Protein AF-A0A1S4CU37-F1 (afdb_monomer)

Nearest PDB structures (foldseek):
  7p7t-assembly1_0  TM=5.676E-01  e=5.399E+00  Enterococcus faecalis
  2rf4-assembly3_F  TM=4.769E-01  e=3.840E+00  Saccharomyces cerevisiae

Solvent-accessible surface area (backbone atoms only — not comparable to full-atom values): 10749 Å² total; per-residue (Å²): 109,71,69,60,54,50,52,49,52,53,48,53,53,49,52,51,41,60,74,68,65,65,79,49,68,70,56,56,55,47,51,55,52,50,52,53,51,50,53,48,53,53,52,51,50,55,52,48,55,50,50,52,52,49,53,51,51,57,51,52,52,54,63,61,53,55,64,60,58,50,52,58,52,52,52,51,54,58,53,66,74,70,71,92,73,81,91,82,88,83,90,83,89,89,82,84,90,86,85,88,89,88,82,86,88,81,86,81,79,79,81,85,72,81,79,79,78,70,75,77,77,47,76,64,58,50,41,53,49,45,52,50,52,51,54,55,63,63,72,57,76,66,92,43,76,69,56,40,51,57,52,50,51,53,50,49,54,46,50,46,54,63,69,41,92,66,70,85,84,130

Organism: Nicotiana tabacum (NCBI:txid4097)

Foldseek 3Di:
DVVVVVVVVVVVVVVVCVVVVVCPVVVVVVVVVVVVVVVVVVVVVVVVVVVVVVVVVVVVVVVVVVVVVVVVVVVVVVVVVPPPDDDDDDDDDDDDDDDDDDDDDDDDDDDDDPPPPDDFCDLVNVLVVLVVVLVVLVVDDDPDPVSVVVSVVVNVVSVCSNVDPDDDTD

Structure (mmCIF, N/CA/C/O backbone):
data_AF-A0A1S4CU37-F1
#
_entry.id   AF-A0A1S4CU37-F1
#
loop_
_atom_site.group_PDB
_atom_site.id
_atom_site.type_symbol
_atom_site.label_atom_id
_atom_site.label_alt_id
_atom_site.label_comp_id
_atom_site.label_asym_id
_atom_site.label_entity_id
_atom_site.label_seq_id
_atom_site.pdbx_PDB_ins_code
_atom_site.Cartn_x
_atom_site.Cartn_y
_atom_site.Cartn_z
_atom_site.occupancy
_atom_site.B_iso_or_equiv
_atom_site.auth_seq_id
_atom_site.auth_comp_id
_atom_site.auth_asym_id
_atom_site.auth_atom_id
_atom_site.pdbx_PDB_model_num
ATOM 1 N N . MET A 1 1 ? 29.230 12.232 -1.374 1.00 78.38 1 MET A N 1
ATOM 2 C CA . MET A 1 1 ? 29.768 13.126 -0.320 1.00 78.38 1 MET A CA 1
ATOM 3 C C . MET A 1 1 ? 28.768 14.207 0.080 1.00 78.38 1 MET A C 1
ATOM 5 O O . MET A 1 1 ? 28.321 14.159 1.216 1.00 78.38 1 MET A O 1
ATOM 9 N N . LEU A 1 2 ? 28.341 15.098 -0.830 1.00 83.06 2 LEU A N 1
ATOM 10 C CA . LEU A 1 2 ? 27.441 16.234 -0.532 1.00 83.06 2 LEU A CA 1
ATOM 11 C C . LEU A 1 2 ? 26.204 15.878 0.328 1.00 83.06 2 LEU A C 1
ATOM 13 O O . LEU A 1 2 ? 25.947 16.527 1.335 1.00 83.06 2 LEU A O 1
ATOM 17 N N . LEU A 1 3 ? 25.487 14.800 -0.018 1.00 77.12 3 LEU A N 1
ATOM 18 C CA . LEU A 1 3 ? 24.300 14.333 0.717 1.00 77.12 3 LEU A CA 1
ATOM 19 C C . LEU A 1 3 ? 24.602 13.936 2.175 1.00 77.12 3 LEU A C 1
ATOM 21 O O . LEU A 1 3 ? 23.792 14.186 3.061 1.00 77.12 3 LEU A O 1
ATOM 25 N N . LEU A 1 4 ? 25.773 13.343 2.429 1.00 81.31 4 LEU A N 1
ATOM 26 C CA . LEU A 1 4 ? 26.194 12.928 3.769 1.00 81.31 4 LEU A CA 1
ATOM 27 C C . LEU A 1 4 ? 26.532 14.150 4.635 1.00 81.31 4 LEU A C 1
ATOM 29 O O . LEU A 1 4 ? 26.160 14.197 5.803 1.00 81.31 4 LEU A O 1
ATOM 33 N N . MET A 1 5 ? 27.174 15.162 4.040 1.00 88.94 5 MET A N 1
ATOM 34 C CA . MET A 1 5 ? 27.441 16.445 4.699 1.00 88.94 5 MET A CA 1
ATOM 35 C C . MET A 1 5 ? 26.141 17.190 5.014 1.00 88.94 5 MET A C 1
ATOM 37 O O . MET A 1 5 ? 25.990 17.695 6.122 1.00 88.94 5 MET A O 1
ATOM 41 N N . LEU A 1 6 ? 25.179 17.201 4.084 1.00 85.62 6 LEU A N 1
ATOM 42 C CA . LEU A 1 6 ? 23.865 17.808 4.300 1.00 85.62 6 LEU A CA 1
ATOM 43 C C . LEU A 1 6 ? 23.094 17.105 5.426 1.00 85.62 6 LEU A C 1
ATOM 45 O O . LEU A 1 6 ? 22.555 17.778 6.299 1.00 85.62 6 LEU A O 1
ATOM 49 N N . LEU A 1 7 ? 23.081 15.768 5.447 1.00 82.81 7 LEU A N 1
ATOM 50 C CA . LEU A 1 7 ? 22.428 14.989 6.504 1.00 82.81 7 LEU A CA 1
ATOM 51 C C . LEU A 1 7 ? 23.094 15.213 7.872 1.00 82.81 7 LEU A C 1
ATOM 53 O O . LEU A 1 7 ? 22.396 15.350 8.875 1.00 82.81 7 LEU A O 1
ATOM 57 N N . HIS A 1 8 ? 24.427 15.306 7.911 1.00 86.88 8 HIS A N 1
ATOM 58 C CA . HIS A 1 8 ? 25.168 15.626 9.130 1.00 86.88 8 HIS A CA 1
ATOM 59 C C . HIS A 1 8 ? 24.864 17.050 9.621 1.00 86.88 8 HIS A C 1
ATOM 61 O O . HIS A 1 8 ? 24.573 17.235 10.799 1.00 86.88 8 HIS A O 1
ATOM 67 N N . LEU A 1 9 ? 24.841 18.047 8.729 1.00 89.69 9 LEU A N 1
ATOM 68 C CA . LEU A 1 9 ? 24.468 19.427 9.061 1.00 89.69 9 LEU A CA 1
ATOM 69 C C . LEU A 1 9 ? 23.033 19.509 9.609 1.00 89.69 9 LEU A C 1
ATOM 71 O O . LEU A 1 9 ? 22.788 20.175 10.613 1.00 89.69 9 LEU A O 1
ATOM 75 N N . LEU A 1 10 ? 22.096 18.781 8.991 1.00 84.31 10 LEU A N 1
ATOM 76 C CA . LEU A 1 10 ? 20.705 18.692 9.437 1.00 84.31 10 LEU A CA 1
ATOM 77 C C . LEU A 1 10 ? 20.592 18.059 10.836 1.00 84.31 10 LEU A C 1
ATOM 79 O O . LEU A 1 10 ? 19.782 18.495 11.651 1.00 84.31 10 LEU A O 1
ATOM 83 N N . HIS A 1 11 ? 21.425 17.055 11.124 1.00 85.00 11 HIS A N 1
ATOM 84 C CA . HIS A 1 11 ? 21.496 16.402 12.429 1.00 85.00 11 HIS A CA 1
ATOM 85 C C . HIS A 1 11 ? 22.089 17.323 13.509 1.00 85.00 11 HIS A C 1
ATOM 87 O O . HIS A 1 11 ? 21.529 17.415 14.598 1.00 85.00 11 HIS A O 1
ATOM 93 N N . GLN A 1 12 ? 23.160 18.062 13.201 1.00 90.56 12 GLN A N 1
ATOM 94 C CA . GLN A 1 12 ? 23.735 19.053 14.122 1.00 90.56 12 GLN A CA 1
ATOM 95 C C . GLN A 1 12 ? 22.740 20.183 14.430 1.00 90.56 12 GLN A C 1
ATOM 97 O O . GLN A 1 12 ? 22.563 20.556 15.589 1.00 90.56 12 GLN A O 1
ATOM 102 N N . LEU A 1 13 ? 22.016 20.674 13.418 1.00 84.94 13 LEU A N 1
ATOM 103 C CA . LEU A 1 13 ? 20.954 21.667 13.603 1.00 84.94 13 LEU A CA 1
ATOM 104 C C . LEU A 1 13 ? 19.806 21.126 14.475 1.00 84.94 13 LEU A C 1
ATOM 106 O O . LEU A 1 13 ? 19.281 21.847 15.321 1.00 84.94 13 LEU A O 1
ATOM 110 N N . PHE A 1 14 ? 19.440 19.852 14.313 1.00 81.62 14 PHE A N 1
ATOM 111 C CA . PHE A 1 14 ? 18.442 19.185 15.153 1.00 81.62 14 PHE A CA 1
ATOM 112 C C . PHE A 1 14 ? 18.896 19.054 16.619 1.00 81.62 14 PHE A C 1
ATOM 114 O O . PHE A 1 14 ? 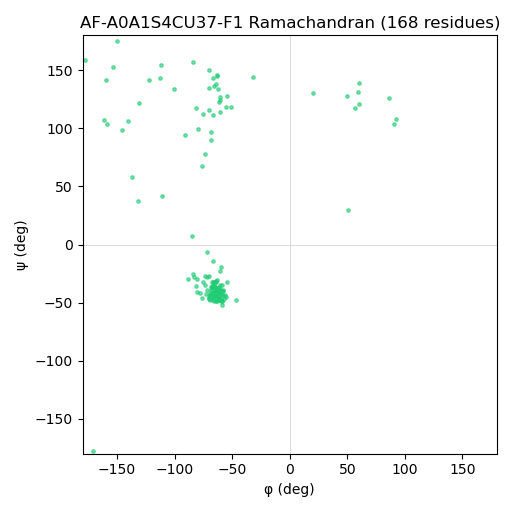18.105 19.325 17.523 1.00 81.62 14 PHE A O 1
ATOM 121 N N . LEU A 1 15 ? 20.163 18.704 16.870 1.00 85.00 15 LEU A N 1
ATOM 122 C CA . LEU A 1 15 ? 20.728 18.661 18.226 1.00 85.00 15 LEU A CA 1
ATOM 123 C C . LEU A 1 15 ? 20.760 20.053 18.877 1.00 85.00 15 LEU A C 1
ATOM 125 O O . LEU A 1 15 ? 20.382 20.187 20.041 1.00 85.00 15 LEU A O 1
ATOM 129 N N . LEU A 1 16 ? 21.125 21.094 18.121 1.00 85.00 16 LEU A N 1
ATOM 130 C CA . LEU A 1 16 ? 21.110 22.484 18.590 1.00 85.00 16 LEU A CA 1
ATOM 131 C C . LEU A 1 16 ? 19.689 22.942 18.973 1.00 85.00 16 LEU A C 1
ATOM 133 O O . LEU A 1 16 ? 19.483 23.498 20.051 1.00 85.00 16 LEU A O 1
ATOM 137 N N . MET A 1 17 ? 18.700 22.646 18.123 1.00 79.25 17 MET A N 1
ATOM 138 C CA . MET A 1 17 ? 17.276 22.914 18.376 1.00 79.25 17 MET A CA 1
ATOM 139 C C . MET A 1 17 ? 16.760 22.209 19.640 1.00 79.25 17 MET A C 1
ATOM 141 O O . MET A 1 17 ? 15.994 22.798 20.404 1.00 79.25 17 MET A O 1
ATOM 145 N N . PHE A 1 18 ? 17.184 20.960 19.866 1.00 76.81 18 PHE A N 1
ATOM 146 C CA . PHE A 1 18 ? 16.806 20.166 21.037 1.00 76.81 18 PHE A CA 1
ATOM 147 C C . PHE A 1 18 ? 17.446 20.705 22.326 1.00 76.81 18 PHE A C 1
ATOM 149 O O . PHE A 1 18 ? 16.758 20.872 23.330 1.00 76.81 18 PHE A O 1
ATOM 156 N N . HIS A 1 19 ? 18.737 21.050 22.287 1.00 76.44 19 HIS A N 1
ATOM 157 C CA . HIS A 1 19 ? 19.459 21.600 23.438 1.00 76.44 19 HIS A CA 1
ATOM 158 C C . HIS A 1 19 ? 18.943 22.988 23.856 1.00 76.44 19 HIS A C 1
ATOM 160 O O . HIS A 1 19 ? 18.909 23.308 25.041 1.00 76.44 19 HIS A O 1
ATOM 166 N N . HIS A 1 20 ? 18.512 23.818 22.901 1.00 77.25 20 HIS A N 1
ATOM 167 C CA . HIS A 1 20 ? 18.053 25.184 23.178 1.00 77.25 20 HIS A CA 1
ATOM 168 C C . HIS A 1 20 ? 16.564 25.279 23.588 1.00 77.25 20 HIS A C 1
ATOM 170 O O . HIS A 1 20 ? 16.024 26.381 23.692 1.00 77.25 20 HIS A O 1
ATOM 176 N N . GLN A 1 21 ? 15.879 24.145 23.800 1.00 63.50 21 GLN A N 1
ATOM 177 C CA . GLN A 1 21 ? 14.454 24.079 24.173 1.00 63.50 21 GLN A CA 1
ATOM 178 C C . GLN A 1 21 ? 13.526 24.913 23.264 1.00 63.50 21 GLN A C 1
ATOM 180 O O . GLN A 1 21 ? 12.454 25.358 23.680 1.00 63.50 21 GLN A O 1
ATOM 185 N N . LEU A 1 22 ? 13.901 25.088 21.989 1.00 61.22 22 LEU A N 1
ATOM 186 C CA . LEU A 1 22 ? 13.071 25.721 20.961 1.00 61.22 22 LEU A CA 1
ATOM 187 C C . LEU A 1 22 ? 11.990 24.729 20.516 1.00 61.22 22 LEU A C 1
ATOM 189 O O . LEU A 1 22 ? 11.999 24.198 19.402 1.00 61.22 22 LEU A O 1
ATOM 193 N N . HIS A 1 23 ? 11.069 24.444 21.438 1.00 60.81 23 HIS A N 1
ATOM 194 C CA . HIS A 1 23 ? 10.034 23.433 21.300 1.00 60.81 23 HIS A CA 1
ATOM 195 C C . HIS A 1 23 ? 8.944 23.912 20.333 1.00 60.81 23 HIS A C 1
ATOM 197 O O . HIS A 1 23 ? 7.858 24.329 20.726 1.00 60.81 23 HIS A O 1
ATOM 203 N N . VAL A 1 24 ? 9.240 23.838 19.036 1.00 71.56 24 VAL A N 1
ATOM 204 C CA . VAL A 1 24 ? 8.263 23.988 17.956 1.00 71.56 24 VAL A CA 1
ATOM 205 C C . VAL A 1 24 ? 7.727 22.584 17.637 1.00 71.56 24 VAL A C 1
ATOM 207 O O . VAL A 1 24 ? 8.345 21.860 16.846 1.00 71.56 24 VAL A O 1
ATOM 210 N N . PRO A 1 25 ? 6.596 22.145 18.229 1.00 66.50 25 PRO A N 1
ATOM 211 C CA . PRO A 1 25 ? 6.179 20.737 18.193 1.00 66.50 25 PRO A CA 1
ATOM 212 C C . PRO A 1 25 ? 5.894 20.248 16.764 1.00 66.50 25 PRO A C 1
ATOM 214 O O . PRO A 1 25 ? 6.146 19.091 16.422 1.00 66.50 25 PRO A O 1
ATOM 217 N N . ASN A 1 26 ? 5.445 21.154 15.891 1.00 73.38 26 ASN A N 1
ATOM 218 C CA . ASN A 1 26 ? 5.224 20.888 14.470 1.00 73.38 26 ASN A CA 1
ATOM 219 C C . ASN A 1 26 ? 6.523 20.559 13.717 1.00 73.38 26 ASN A C 1
ATOM 221 O O . ASN A 1 26 ? 6.520 19.697 12.837 1.00 73.38 26 ASN A O 1
ATOM 225 N N . LEU A 1 27 ? 7.635 21.206 14.078 1.00 74.38 27 LEU A N 1
ATOM 226 C CA . LEU A 1 27 ? 8.927 21.034 13.417 1.00 74.38 27 LEU A CA 1
ATOM 227 C C . LEU A 1 27 ? 9.615 19.740 13.871 1.00 74.38 27 LEU A C 1
ATOM 229 O O . LEU A 1 27 ? 10.084 18.977 13.031 1.00 74.38 27 LEU A O 1
ATOM 233 N N . PHE A 1 28 ? 9.565 19.411 15.167 1.00 76.50 28 PHE A N 1
ATOM 234 C CA . PHE A 1 28 ? 10.020 18.104 15.666 1.00 76.50 28 PHE A CA 1
ATOM 235 C C . PHE A 1 28 ? 9.271 16.946 14.982 1.00 76.50 28 PHE A C 1
ATOM 237 O O . PHE A 1 28 ? 9.883 15.990 14.501 1.00 76.50 28 PHE A O 1
ATOM 244 N N . ARG A 1 29 ? 7.942 17.066 14.845 1.00 77.06 29 ARG A N 1
ATOM 245 C CA . ARG A 1 29 ? 7.105 16.077 14.145 1.00 77.06 29 ARG A CA 1
ATOM 246 C C . ARG A 1 29 ? 7.431 15.973 12.650 1.00 77.06 29 ARG A C 1
ATOM 248 O O . ARG A 1 29 ? 7.298 14.891 12.079 1.00 77.06 29 ARG A O 1
ATOM 255 N N . MET A 1 30 ? 7.861 17.066 12.017 1.00 81.50 30 MET A N 1
ATOM 256 C CA . MET A 1 30 ? 8.343 17.077 10.632 1.00 81.50 30 MET A CA 1
ATOM 257 C C . MET A 1 30 ? 9.692 16.354 10.501 1.00 81.50 30 MET A C 1
ATOM 259 O O . MET A 1 30 ? 9.828 15.496 9.630 1.00 81.50 30 MET A O 1
ATOM 263 N N . PHE A 1 31 ? 10.650 16.621 11.395 1.00 81.44 31 PHE A N 1
ATOM 264 C CA . PHE A 1 31 ? 11.957 15.954 11.396 1.00 81.44 31 PHE A CA 1
ATOM 265 C C . PHE A 1 31 ? 11.854 14.443 11.622 1.00 81.44 31 PHE A C 1
ATOM 267 O O . PHE A 1 31 ? 12.492 13.685 10.895 1.00 81.44 31 PHE A O 1
ATOM 274 N N . GLN A 1 32 ? 11.009 13.988 12.553 1.00 81.62 32 GLN A N 1
ATOM 275 C CA . GLN A 1 32 ? 10.781 12.551 12.769 1.00 81.62 32 GLN A CA 1
ATOM 276 C C . GLN A 1 32 ? 10.201 11.867 11.519 1.00 81.62 32 GLN A C 1
ATOM 278 O O . GLN A 1 32 ? 10.680 10.810 11.111 1.00 81.62 32 GLN A O 1
ATOM 283 N N . LYS A 1 33 ? 9.229 12.504 10.846 1.00 87.12 33 LYS A N 1
ATOM 284 C CA . LYS A 1 33 ? 8.695 12.014 9.562 1.00 87.12 33 LYS A CA 1
ATOM 285 C C . LYS A 1 33 ? 9.765 11.963 8.471 1.00 87.12 33 LYS A C 1
ATOM 287 O O . LYS A 1 33 ? 9.819 10.984 7.736 1.00 87.12 33 LYS A O 1
ATOM 292 N N . LEU A 1 34 ? 10.611 12.990 8.369 1.00 86.81 34 LEU A N 1
ATOM 293 C CA . LEU A 1 34 ? 11.679 13.050 7.371 1.00 86.81 34 LEU A CA 1
ATOM 294 C C . LEU A 1 34 ? 12.743 11.968 7.615 1.00 86.81 34 LEU A C 1
ATOM 296 O O . LEU A 1 34 ? 13.130 11.286 6.671 1.00 86.81 34 LEU A O 1
ATOM 300 N N . ARG A 1 35 ? 13.158 11.757 8.873 1.00 86.12 35 ARG A N 1
ATOM 301 C CA . ARG A 1 35 ? 14.101 10.691 9.254 1.00 86.12 35 ARG A CA 1
ATOM 302 C C . ARG A 1 35 ? 13.563 9.313 8.868 1.00 86.12 35 ARG A C 1
ATOM 304 O O . ARG A 1 35 ? 14.257 8.550 8.205 1.00 86.12 35 ARG A O 1
ATOM 311 N N . PHE A 1 36 ? 12.308 9.036 9.220 1.00 89.94 36 PHE A N 1
ATOM 312 C CA . PHE A 1 36 ? 11.640 7.772 8.910 1.00 89.94 36 PHE A CA 1
ATOM 313 C C . PHE A 1 36 ? 11.480 7.550 7.396 1.00 89.94 36 PHE A C 1
ATOM 315 O O . PHE A 1 36 ? 11.727 6.454 6.899 1.00 89.94 36 PHE A O 1
ATOM 322 N N . LEU A 1 37 ? 11.147 8.602 6.635 1.00 90.62 37 LEU A N 1
ATOM 323 C CA . LEU A 1 37 ? 11.087 8.543 5.171 1.00 90.62 37 LEU A CA 1
ATOM 324 C C . LEU A 1 37 ? 12.459 8.204 4.559 1.00 90.62 37 LEU A C 1
ATOM 326 O O . LEU A 1 37 ? 12.546 7.364 3.667 1.00 90.62 37 LEU A O 1
ATOM 330 N N . VAL A 1 38 ? 13.531 8.831 5.054 1.00 90.12 38 VAL A N 1
ATOM 331 C CA . VAL A 1 38 ? 14.910 8.582 4.605 1.00 90.12 38 VAL A CA 1
ATOM 332 C C . VAL A 1 38 ? 15.349 7.149 4.931 1.00 90.12 38 VAL A C 1
ATOM 334 O O . VAL A 1 38 ? 15.885 6.475 4.052 1.00 90.12 38 VAL A O 1
ATOM 337 N N . GLU A 1 39 ? 15.060 6.648 6.137 1.00 89.12 39 GLU A N 1
ATOM 338 C CA . GLU A 1 39 ? 15.318 5.252 6.535 1.00 89.12 39 GLU A CA 1
ATOM 339 C C . GLU A 1 39 ? 14.580 4.249 5.627 1.00 89.12 39 GLU A C 1
ATOM 341 O O . GLU A 1 39 ? 15.185 3.279 5.160 1.00 89.12 39 GLU A O 1
ATOM 346 N N . ILE A 1 40 ? 13.309 4.509 5.292 1.00 93.81 40 ILE A N 1
ATOM 347 C CA . ILE A 1 40 ? 12.534 3.690 4.343 1.00 93.81 40 ILE A CA 1
ATOM 348 C C . ILE A 1 40 ? 13.172 3.700 2.949 1.00 93.81 40 ILE A C 1
ATOM 350 O O . ILE A 1 40 ? 13.352 2.636 2.357 1.00 93.81 40 ILE A O 1
ATOM 354 N N . ILE A 1 41 ? 13.540 4.873 2.423 1.00 92.12 41 ILE A N 1
ATOM 355 C CA . ILE A 1 41 ? 14.129 5.007 1.080 1.00 92.12 41 ILE A CA 1
ATOM 356 C C . ILE A 1 41 ? 15.479 4.280 0.997 1.00 92.12 41 ILE A C 1
ATOM 358 O O . ILE A 1 41 ? 15.720 3.551 0.032 1.00 92.12 41 ILE A O 1
ATOM 362 N N . LEU A 1 42 ? 16.336 4.411 2.014 1.00 88.88 42 LEU A N 1
ATOM 363 C CA . LEU A 1 42 ? 17.605 3.678 2.113 1.00 88.88 42 LEU A CA 1
ATOM 364 C C . LEU A 1 42 ? 17.380 2.160 2.162 1.00 88.88 42 LEU A C 1
ATOM 366 O O . LEU A 1 42 ? 18.007 1.424 1.399 1.00 88.88 42 LEU A O 1
ATOM 370 N N . THR A 1 43 ? 16.446 1.694 2.995 1.00 92.62 43 THR A N 1
ATOM 371 C CA . THR A 1 43 ? 16.127 0.262 3.135 1.00 92.62 43 THR A CA 1
ATOM 372 C C . THR A 1 43 ? 15.567 -0.323 1.835 1.00 92.62 43 THR A C 1
ATOM 374 O O . THR A 1 43 ? 16.006 -1.385 1.391 1.00 92.62 43 THR A O 1
ATOM 377 N N . ALA A 1 44 ? 14.651 0.392 1.175 1.00 93.06 44 ALA A N 1
ATOM 378 C CA . ALA A 1 44 ? 14.087 -0.009 -0.111 1.00 93.06 44 ALA A CA 1
ATOM 379 C C . ALA A 1 44 ? 15.156 -0.048 -1.218 1.00 93.06 44 ALA A C 1
ATOM 381 O O . ALA A 1 44 ? 15.188 -1.000 -1.997 1.00 93.06 44 ALA A O 1
ATOM 382 N N . SER A 1 45 ? 16.068 0.929 -1.245 1.00 88.12 45 SER A N 1
ATOM 383 C CA . SER A 1 45 ? 17.177 0.984 -2.211 1.00 88.12 45 SER A CA 1
ATOM 384 C C . SER A 1 45 ? 18.160 -0.178 -2.021 1.00 88.12 45 SER A C 1
ATOM 386 O O . SER A 1 45 ? 18.547 -0.825 -2.993 1.00 88.12 45 SER A O 1
ATOM 388 N N . MET A 1 46 ? 18.515 -0.501 -0.772 1.00 88.44 46 MET A N 1
ATOM 389 C CA . MET A 1 46 ? 19.360 -1.658 -0.444 1.00 88.44 46 MET A CA 1
ATOM 390 C C . MET A 1 46 ? 18.699 -2.991 -0.824 1.00 88.44 46 MET A C 1
ATOM 392 O O . MET A 1 46 ? 19.356 -3.880 -1.375 1.00 88.44 46 MET A O 1
ATOM 396 N N . LEU A 1 47 ? 17.391 -3.130 -0.579 1.00 91.12 47 LEU A N 1
ATOM 397 C CA . LEU A 1 47 ? 16.628 -4.318 -0.963 1.00 91.12 47 LEU A CA 1
ATOM 398 C C . LEU A 1 47 ? 16.529 -4.467 -2.490 1.00 91.12 47 LEU A C 1
ATOM 400 O O . LEU A 1 47 ? 16.675 -5.578 -3.002 1.00 91.12 47 LEU A O 1
ATOM 404 N N . LEU A 1 48 ? 16.311 -3.368 -3.217 1.00 90.06 48 LEU A N 1
ATOM 405 C CA . LEU A 1 48 ? 16.241 -3.361 -4.679 1.00 90.06 48 LEU A CA 1
ATOM 406 C C . LEU A 1 48 ? 17.587 -3.760 -5.300 1.00 90.06 48 LEU A C 1
ATOM 408 O O . LEU A 1 48 ? 17.634 -4.706 -6.082 1.00 90.06 48 LEU A O 1
ATOM 412 N N . LEU A 1 49 ? 18.688 -3.149 -4.847 1.00 86.12 49 LEU A N 1
ATOM 413 C CA . LEU A 1 49 ? 20.048 -3.490 -5.281 1.00 86.12 49 LEU A CA 1
ATOM 414 C C . LEU A 1 49 ? 20.400 -4.965 -5.009 1.00 86.12 49 LEU A C 1
ATOM 416 O O . LEU A 1 49 ? 21.102 -5.603 -5.795 1.00 86.12 49 LEU A O 1
ATOM 420 N N . THR A 1 50 ? 19.902 -5.529 -3.906 1.00 84.69 50 THR A N 1
ATOM 421 C CA . THR A 1 50 ? 20.088 -6.953 -3.578 1.00 84.69 50 THR A CA 1
ATOM 422 C C . THR A 1 50 ? 19.300 -7.857 -4.529 1.00 84.69 50 THR A C 1
ATOM 424 O O . THR A 1 50 ? 19.835 -8.861 -5.002 1.00 84.69 50 THR A O 1
ATOM 427 N N . LYS A 1 51 ? 18.054 -7.492 -4.866 1.00 86.88 51 LYS A N 1
ATOM 428 C CA . LYS A 1 51 ? 17.237 -8.214 -5.857 1.00 86.88 51 LYS A CA 1
ATOM 429 C C . LYS A 1 51 ? 17.862 -8.164 -7.250 1.00 86.88 51 LYS A C 1
ATOM 431 O O . LYS A 1 51 ? 17.954 -9.204 -7.892 1.00 86.88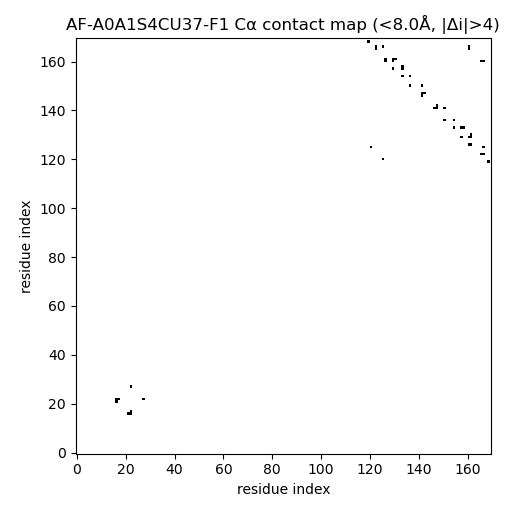 51 LYS A O 1
ATOM 436 N N . GLU A 1 52 ? 18.344 -7.004 -7.687 1.00 85.81 52 GLU A N 1
ATOM 437 C CA . GLU A 1 52 ? 19.045 -6.853 -8.968 1.00 85.81 52 GLU A CA 1
ATOM 438 C C . GLU A 1 52 ? 20.298 -7.730 -9.032 1.00 85.81 52 GLU A C 1
ATOM 440 O O . GLU A 1 52 ? 20.459 -8.492 -9.981 1.00 85.81 52 GLU A O 1
ATOM 445 N N . LYS A 1 53 ? 21.151 -7.708 -7.999 1.00 83.50 53 LYS A N 1
ATOM 446 C CA . LYS A 1 53 ? 22.343 -8.574 -7.941 1.00 83.50 53 LYS A CA 1
ATOM 447 C C . LYS A 1 53 ? 21.991 -10.062 -7.956 1.00 83.50 53 LYS A C 1
ATOM 449 O O . LYS A 1 53 ? 22.669 -10.826 -8.640 1.00 83.50 53 LYS A O 1
ATOM 454 N N . LYS A 1 54 ? 20.926 -10.473 -7.257 1.00 84.88 54 LYS A N 1
ATOM 455 C CA . LYS A 1 54 ? 20.432 -11.857 -7.296 1.00 84.88 54 LYS A CA 1
ATOM 456 C C . LYS A 1 54 ? 19.965 -12.243 -8.705 1.00 84.88 54 LYS A C 1
ATOM 458 O O . LYS A 1 54 ? 20.402 -13.268 -9.218 1.00 84.88 54 LYS A O 1
ATOM 463 N N . LEU A 1 55 ? 19.155 -11.400 -9.348 1.00 85.00 55 LEU A N 1
ATOM 464 C CA . LEU A 1 55 ? 18.676 -11.623 -10.716 1.00 85.00 55 LEU A CA 1
ATOM 465 C C . LEU A 1 55 ? 19.826 -11.663 -11.731 1.00 85.00 55 LEU A C 1
ATOM 467 O O . LEU A 1 55 ? 19.801 -12.491 -12.633 1.00 85.00 55 LEU A O 1
ATOM 471 N N . GLN A 1 56 ? 20.860 -10.829 -11.577 1.00 82.81 56 GLN A N 1
ATOM 472 C CA . GLN A 1 56 ? 22.059 -10.868 -12.426 1.00 82.81 56 GLN A CA 1
ATOM 473 C C . GLN A 1 56 ? 22.887 -12.149 -12.213 1.00 82.81 56 GLN A C 1
ATOM 475 O O . GLN A 1 56 ? 23.436 -12.684 -13.175 1.00 82.81 56 GLN A O 1
ATOM 480 N N . LEU A 1 57 ? 22.957 -12.673 -10.984 1.00 84.19 57 LEU A N 1
ATOM 481 C CA . LEU A 1 57 ? 23.648 -13.931 -10.679 1.00 84.19 57 LEU A CA 1
ATOM 482 C C . LEU A 1 57 ? 22.899 -15.147 -11.249 1.00 84.19 57 LEU A C 1
ATOM 484 O O . LEU A 1 57 ? 23.505 -15.981 -11.920 1.00 84.19 57 LEU A O 1
ATOM 488 N N . GLU A 1 58 ? 21.581 -15.216 -11.048 1.00 85.12 58 GLU A N 1
ATOM 489 C CA . GLU A 1 58 ? 20.716 -16.222 -11.681 1.00 85.12 58 GLU A CA 1
ATOM 490 C C . GLU A 1 58 ? 20.761 -16.092 -13.217 1.00 85.12 58 GLU A C 1
ATOM 492 O O . GLU A 1 58 ? 20.793 -17.100 -13.928 1.00 85.12 58 GLU A O 1
ATOM 497 N N . ALA A 1 59 ? 20.879 -14.863 -13.740 1.00 86.12 59 ALA A N 1
ATOM 498 C CA . ALA A 1 59 ? 21.050 -14.616 -15.168 1.00 86.12 59 ALA A CA 1
ATOM 499 C C . ALA A 1 59 ? 22.401 -15.094 -15.723 1.00 86.12 59 ALA A C 1
ATOM 501 O O . ALA A 1 59 ? 22.472 -15.594 -16.846 1.00 86.12 59 ALA A O 1
ATOM 502 N N . ALA A 1 60 ? 23.481 -14.959 -14.955 1.00 83.38 60 ALA A N 1
ATOM 503 C CA . ALA A 1 60 ? 24.788 -15.491 -15.327 1.00 83.38 60 ALA A CA 1
ATOM 504 C C . ALA A 1 60 ? 24.801 -17.030 -15.308 1.00 83.38 60 ALA A C 1
ATOM 506 O O . ALA A 1 60 ? 25.411 -17.644 -16.184 1.00 83.38 60 ALA A O 1
ATOM 507 N N . LEU A 1 61 ? 24.089 -17.651 -14.361 1.00 81.94 61 LEU A N 1
ATOM 508 C CA . LEU A 1 61 ? 24.028 -19.107 -14.224 1.00 81.94 61 LEU A CA 1
ATOM 509 C C . LEU A 1 61 ? 23.276 -19.786 -15.384 1.00 81.94 61 LEU A C 1
ATOM 511 O O . LEU A 1 61 ? 23.735 -20.814 -15.878 1.00 81.94 61 LEU A O 1
ATOM 515 N N . TRP A 1 62 ? 22.173 -19.217 -15.893 1.00 77.12 62 TRP A N 1
ATOM 516 C CA . TRP A 1 62 ? 21.523 -19.814 -17.074 1.00 77.12 62 TRP A CA 1
ATOM 517 C C . TRP A 1 62 ? 22.387 -19.698 -18.337 1.00 77.12 62 TRP A C 1
ATOM 519 O O . TRP A 1 62 ? 22.364 -20.602 -19.177 1.00 77.12 62 TRP A O 1
ATOM 529 N N . ARG A 1 63 ? 23.193 -18.632 -18.469 1.00 73.50 63 ARG A N 1
ATOM 530 C CA . ARG A 1 63 ? 24.105 -18.434 -19.614 1.00 73.50 63 ARG A CA 1
ATOM 531 C C . ARG A 1 63 ? 25.224 -19.470 -19.667 1.00 73.50 63 ARG A C 1
ATOM 533 O O . ARG A 1 63 ? 25.661 -19.812 -20.759 1.00 73.50 63 ARG A O 1
ATOM 540 N N . THR A 1 64 ? 25.696 -19.969 -18.525 1.00 68.44 64 THR A N 1
ATOM 541 C CA . THR A 1 64 ? 26.739 -21.007 -18.493 1.00 68.44 64 THR A CA 1
ATOM 542 C C . THR A 1 64 ? 26.170 -22.411 -18.706 1.00 68.44 64 THR A C 1
ATOM 544 O O . THR A 1 64 ? 26.797 -23.215 -19.398 1.00 68.44 64 THR A O 1
ATOM 547 N N . THR A 1 65 ? 24.971 -22.704 -18.192 1.00 65.31 65 THR A N 1
ATOM 548 C CA . THR A 1 65 ? 24.314 -24.015 -18.367 1.00 65.31 65 THR A CA 1
ATOM 549 C C . THR A 1 65 ? 23.871 -24.263 -19.815 1.00 65.31 65 THR A C 1
ATOM 551 O O . THR A 1 65 ? 24.162 -25.321 -20.377 1.00 65.31 65 THR A O 1
ATOM 554 N N . THR A 1 66 ? 23.258 -23.265 -20.464 1.00 59.34 66 THR A N 1
ATOM 555 C CA . THR A 1 66 ? 22.698 -23.385 -21.831 1.00 59.34 66 THR A CA 1
ATOM 556 C C . THR A 1 66 ? 23.729 -23.732 -22.917 1.00 59.34 66 THR A C 1
ATOM 558 O O . THR A 1 66 ? 23.373 -24.321 -23.938 1.00 59.34 66 THR A O 1
ATOM 561 N N . VAL A 1 67 ? 25.022 -23.454 -22.705 1.00 58.34 67 VAL A N 1
ATOM 562 C CA . VAL A 1 67 ? 26.095 -23.827 -23.652 1.00 58.34 67 VAL A CA 1
ATOM 563 C C . VAL A 1 67 ? 26.287 -25.348 -23.746 1.00 58.34 67 VAL A C 1
ATOM 565 O O . VAL A 1 67 ? 26.634 -25.856 -24.814 1.00 58.34 67 VAL A O 1
ATOM 568 N N . ARG A 1 68 ? 26.054 -26.095 -22.657 1.00 58.88 68 ARG A N 1
ATOM 569 C CA . ARG A 1 68 ? 26.321 -27.544 -22.601 1.00 58.88 68 ARG A CA 1
ATOM 570 C C . ARG A 1 68 ? 25.211 -28.372 -23.255 1.00 58.88 68 ARG A C 1
ATOM 572 O O . ARG A 1 68 ? 25.497 -29.327 -23.973 1.00 58.88 68 ARG A O 1
ATOM 579 N N . GLU A 1 69 ? 23.957 -27.992 -23.035 1.00 64.00 69 GLU A N 1
ATOM 580 C CA . GLU A 1 69 ? 22.772 -28.738 -23.491 1.00 64.00 69 GLU A CA 1
ATOM 581 C C . GLU A 1 69 ? 22.520 -28.573 -25.001 1.00 64.00 69 GLU A C 1
ATOM 583 O O . GLU A 1 69 ? 22.113 -29.519 -25.687 1.00 64.00 69 GLU A O 1
ATOM 588 N N . ASN A 1 70 ? 22.867 -27.406 -25.556 1.00 64.62 70 ASN A N 1
ATOM 589 C CA . ASN A 1 70 ? 22.749 -27.134 -26.989 1.00 64.62 70 ASN A CA 1
ATOM 590 C C . ASN A 1 70 ? 23.658 -28.031 -27.849 1.00 64.62 70 ASN A C 1
ATOM 592 O O . ASN A 1 70 ? 23.263 -28.401 -28.953 1.00 64.62 70 ASN A O 1
ATOM 596 N N . GLN A 1 71 ? 24.840 -28.430 -27.360 1.00 70.62 71 GLN A N 1
ATOM 597 C CA . GLN A 1 71 ? 25.771 -29.284 -28.117 1.00 70.62 71 GLN A CA 1
ATOM 598 C C . GLN A 1 71 ? 25.233 -30.709 -28.307 1.00 70.62 71 GLN A C 1
ATOM 600 O O . GLN A 1 71 ? 25.260 -31.240 -29.417 1.00 70.62 71 GLN A O 1
ATOM 605 N N . VAL A 1 72 ? 24.685 -31.316 -27.247 1.00 74.62 72 VAL A N 1
ATOM 606 C CA . VAL A 1 72 ? 24.076 -32.658 -27.316 1.00 74.62 72 VAL A CA 1
ATOM 607 C C . VAL A 1 72 ? 22.843 -32.639 -28.222 1.00 74.62 72 VAL A C 1
ATOM 609 O O . VAL A 1 72 ? 22.685 -33.514 -29.073 1.00 74.62 72 VAL A O 1
ATOM 612 N N . THR A 1 73 ? 22.014 -31.599 -28.098 1.00 76.12 73 THR A N 1
ATOM 613 C CA . THR A 1 73 ? 20.815 -31.412 -28.927 1.00 76.12 73 THR A CA 1
ATOM 614 C C . THR A 1 73 ? 21.175 -31.233 -30.408 1.00 76.12 73 THR A C 1
ATOM 616 O O . THR A 1 73 ? 20.619 -31.923 -31.263 1.00 76.12 73 THR A O 1
ATOM 619 N N . ALA A 1 74 ? 22.160 -30.385 -30.728 1.00 76.19 74 ALA A N 1
ATOM 620 C CA . ALA A 1 74 ? 22.636 -30.185 -32.098 1.00 76.19 74 ALA A CA 1
ATOM 621 C C . ALA A 1 74 ? 23.263 -31.458 -32.697 1.00 76.19 74 ALA A C 1
ATOM 623 O O . ALA A 1 74 ? 22.982 -31.801 -33.847 1.00 76.19 74 ALA A O 1
ATOM 624 N N . TYR A 1 75 ? 24.061 -32.196 -31.918 1.00 74.75 75 TYR A N 1
ATOM 625 C CA . TYR A 1 75 ? 24.649 -33.465 -32.351 1.00 74.75 75 TYR A CA 1
ATOM 626 C C . TYR A 1 75 ? 23.578 -34.526 -32.650 1.00 74.75 75 TYR A C 1
ATOM 628 O O . TYR A 1 75 ? 23.660 -35.215 -33.670 1.00 74.75 75 TYR A O 1
ATOM 636 N N . LEU A 1 76 ? 22.542 -34.629 -31.810 1.00 82.69 76 LEU A N 1
ATOM 637 C CA . LEU A 1 76 ? 21.446 -35.579 -32.011 1.00 82.69 76 LEU A CA 1
ATOM 638 C C . LEU A 1 76 ? 20.627 -35.246 -33.271 1.00 82.69 76 LEU A C 1
ATOM 640 O O . LEU A 1 76 ? 20.359 -36.143 -34.072 1.00 82.69 76 LEU A O 1
ATOM 644 N N . VAL A 1 77 ? 20.317 -33.964 -33.499 1.00 79.62 77 VAL A N 1
ATOM 645 C CA . VAL A 1 77 ? 19.635 -33.477 -34.717 1.00 79.62 77 VAL A CA 1
ATOM 646 C C . VAL A 1 77 ? 20.474 -33.720 -35.980 1.00 79.62 77 VAL A C 1
ATOM 648 O O . VAL A 1 77 ? 19.944 -34.132 -37.014 1.00 79.62 77 VAL A O 1
ATOM 651 N N . LEU A 1 78 ? 21.795 -33.531 -35.913 1.00 75.69 78 LEU A N 1
ATOM 652 C CA . LEU A 1 78 ? 22.688 -33.802 -37.044 1.00 75.69 78 LEU A CA 1
ATOM 653 C C . LEU A 1 78 ? 22.859 -35.310 -37.315 1.00 75.69 78 LEU A C 1
ATOM 655 O O . LEU A 1 78 ? 23.102 -35.710 -38.456 1.00 75.69 78 LEU A O 1
ATOM 659 N N . ARG A 1 79 ? 22.715 -36.160 -36.288 1.00 70.19 79 ARG A N 1
ATOM 660 C CA . ARG A 1 79 ? 22.746 -37.625 -36.426 1.00 70.19 79 ARG A CA 1
ATOM 661 C C . ARG A 1 79 ? 21.474 -38.164 -37.083 1.00 70.19 79 ARG A C 1
ATOM 663 O O . ARG A 1 79 ? 21.583 -39.019 -37.957 1.00 70.19 79 ARG A O 1
ATOM 670 N N . THR A 1 80 ? 20.290 -37.666 -36.716 1.00 70.81 80 THR A N 1
ATOM 671 C CA . THR A 1 80 ? 19.019 -38.128 -37.313 1.00 70.81 80 THR A CA 1
ATOM 672 C C . THR A 1 80 ? 18.845 -37.680 -38.764 1.00 70.81 80 THR A C 1
ATOM 674 O O . THR A 1 80 ? 18.241 -38.404 -39.547 1.00 70.81 80 THR A O 1
ATOM 677 N N . LYS A 1 81 ? 19.450 -36.555 -39.173 1.00 60.94 81 LYS A N 1
ATOM 678 C CA . LYS A 1 81 ? 19.484 -36.118 -40.582 1.00 60.94 81 LYS A CA 1
ATOM 679 C C . LYS A 1 81 ? 20.389 -36.946 -41.509 1.00 60.94 81 LYS A C 1
ATOM 681 O O . LYS A 1 81 ? 20.362 -36.711 -42.713 1.00 60.94 81 LYS A O 1
ATOM 686 N N . ARG A 1 82 ? 21.180 -37.898 -40.995 1.00 57.62 82 ARG A N 1
ATOM 687 C CA . ARG A 1 82 ? 22.099 -38.742 -41.789 1.00 57.62 82 ARG A CA 1
ATOM 688 C C . ARG A 1 82 ? 21.669 -40.214 -41.864 1.00 57.62 82 ARG A C 1
ATOM 690 O O . ARG A 1 82 ? 22.515 -41.098 -41.749 1.00 57.62 82 ARG A O 1
ATOM 697 N N . LYS A 1 83 ? 20.372 -40.493 -42.052 1.00 50.53 83 LYS A N 1
ATOM 698 C CA . LYS A 1 83 ? 19.874 -41.871 -42.217 1.00 50.53 83 LYS A CA 1
ATOM 699 C C . LYS A 1 83 ? 18.822 -42.044 -43.324 1.00 50.53 83 LYS A C 1
ATOM 701 O O . LYS A 1 83 ? 17.755 -42.581 -43.080 1.00 50.53 83 LYS A O 1
ATOM 706 N N . ASP A 1 84 ? 19.216 -41.680 -44.544 1.00 41.91 84 ASP A N 1
ATOM 707 C CA . ASP A 1 84 ? 18.581 -42.105 -45.806 1.00 41.91 84 ASP A CA 1
ATOM 708 C C . ASP A 1 84 ? 19.645 -42.601 -46.819 1.00 41.91 84 ASP A C 1
ATOM 710 O O . ASP A 1 84 ? 19.577 -42.335 -48.016 1.00 41.91 84 ASP A O 1
ATOM 714 N N . VAL A 1 85 ? 20.684 -43.297 -46.330 1.00 42.53 85 VAL A N 1
ATOM 715 C CA . VAL A 1 85 ? 21.743 -43.928 -47.147 1.00 42.53 85 VAL A CA 1
ATOM 716 C C . VAL A 1 85 ? 22.119 -45.301 -46.558 1.00 42.53 85 VAL A C 1
ATOM 718 O O . VAL A 1 85 ? 22.783 -45.348 -45.529 1.00 42.53 85 VAL A O 1
ATOM 721 N N . GLY A 1 86 ? 21.687 -46.379 -47.234 1.00 32.59 86 GLY A N 1
ATOM 722 C CA . GLY A 1 86 ? 22.306 -47.726 -47.328 1.00 32.59 86 GLY A CA 1
ATOM 723 C C . GLY A 1 86 ? 22.549 -48.615 -46.080 1.00 32.59 86 GLY A C 1
ATOM 724 O O . GLY A 1 86 ? 23.341 -48.260 -45.220 1.00 32.59 86 GLY A O 1
ATOM 725 N N . THR A 1 87 ? 21.949 -49.822 -46.069 1.00 30.42 87 THR A N 1
ATOM 726 C CA . THR A 1 87 ? 22.627 -51.158 -46.109 1.00 30.42 87 THR A CA 1
ATOM 727 C C . THR A 1 87 ? 23.790 -51.480 -45.126 1.00 30.42 87 THR A C 1
ATOM 729 O O . THR A 1 87 ? 24.793 -50.778 -45.136 1.00 30.42 87 THR A O 1
ATOM 732 N N . ASP A 1 88 ? 23.815 -52.582 -44.339 1.00 33.19 88 ASP A N 1
ATOM 733 C CA . ASP A 1 88 ? 22.816 -53.654 -44.059 1.00 33.19 88 ASP A CA 1
ATOM 734 C C . ASP A 1 88 ? 23.213 -54.614 -42.886 1.00 33.19 88 ASP A C 1
ATOM 736 O O . ASP A 1 88 ? 24.289 -54.451 -42.316 1.00 33.19 88 ASP A O 1
ATOM 740 N N . ALA A 1 89 ? 22.367 -55.633 -42.617 1.00 32.81 89 ALA A N 1
ATOM 741 C CA . ALA A 1 89 ? 22.605 -56.961 -41.975 1.00 32.81 89 ALA A CA 1
ATOM 742 C C . ALA A 1 89 ? 23.147 -57.153 -40.513 1.00 32.81 89 ALA A C 1
ATOM 744 O O . ALA A 1 89 ? 24.140 -56.558 -40.108 1.00 32.81 89 ALA A O 1
ATOM 745 N N . GLY A 1 90 ? 22.557 -58.140 -39.791 1.00 27.62 90 GLY A N 1
ATOM 746 C CA . GLY A 1 90 ? 23.046 -58.821 -38.550 1.00 27.62 90 GLY A CA 1
ATOM 747 C C . GLY A 1 90 ? 22.578 -58.203 -37.210 1.00 27.62 90 GLY A C 1
ATOM 748 O O . GLY A 1 90 ? 22.952 -57.074 -36.922 1.00 27.62 90 GLY A O 1
ATOM 749 N N . GLU A 1 91 ? 21.675 -58.759 -36.374 1.00 29.22 91 GLU A N 1
ATOM 750 C CA . GLU A 1 91 ? 21.647 -60.049 -35.616 1.00 29.22 91 GLU A CA 1
ATOM 751 C C . GLU A 1 91 ? 22.840 -60.209 -34.625 1.00 29.22 91 GLU A C 1
ATOM 753 O O . GLU A 1 91 ? 23.966 -59.940 -35.025 1.00 29.22 91 GLU A O 1
ATOM 758 N N . VAL A 1 92 ? 22.735 -60.578 -33.327 1.00 32.41 92 VAL A N 1
ATOM 759 C CA . VAL A 1 92 ? 21.724 -61.328 -32.522 1.00 32.41 92 VAL A CA 1
ATOM 760 C C . VAL A 1 92 ? 21.688 -60.857 -31.027 1.00 32.41 92 VAL A C 1
ATOM 762 O O . VAL A 1 92 ? 22.500 -60.041 -30.602 1.00 32.41 92 VAL A O 1
ATOM 765 N N . SER A 1 93 ? 20.736 -61.400 -30.252 1.00 34.22 93 SER A N 1
ATOM 766 C CA . SER A 1 93 ? 20.474 -61.378 -28.784 1.00 34.22 93 SER A CA 1
ATOM 767 C C . SER A 1 93 ? 21.661 -61.301 -27.790 1.00 34.22 93 SER A C 1
ATOM 769 O O . SER A 1 93 ? 22.658 -61.983 -27.991 1.00 34.22 93 SER A O 1
ATOM 771 N N . ASP A 1 94 ? 21.512 -60.588 -26.651 1.00 27.44 94 ASP A N 1
ATOM 772 C CA . ASP A 1 94 ? 21.162 -61.222 -25.348 1.00 27.44 94 ASP A CA 1
ATOM 773 C C . ASP A 1 94 ? 20.974 -60.261 -24.145 1.00 27.44 94 ASP A C 1
ATOM 775 O O . ASP A 1 94 ? 21.450 -59.126 -24.121 1.00 27.44 94 ASP A O 1
ATOM 779 N N . SER A 1 95 ? 20.245 -60.744 -23.127 1.00 33.34 95 SER A N 1
ATOM 780 C CA . SER A 1 95 ? 20.030 -60.135 -21.795 1.00 33.34 95 SER A CA 1
ATOM 781 C C . SER A 1 95 ? 20.732 -61.002 -20.726 1.00 33.34 95 SER A C 1
ATOM 783 O O . SER A 1 95 ? 20.877 -62.199 -20.977 1.00 33.34 95 SER A O 1
ATOM 785 N N . PRO A 1 96 ? 21.146 -60.489 -19.539 1.00 41.41 96 PRO A N 1
ATOM 786 C CA . PRO A 1 96 ? 20.189 -60.418 -18.421 1.00 41.41 96 PRO A CA 1
ATOM 787 C C . PRO A 1 96 ? 20.408 -59.331 -17.332 1.00 41.41 96 PRO A C 1
ATOM 789 O O . PRO A 1 96 ? 21.516 -58.927 -17.001 1.00 41.41 96 PRO A O 1
ATOM 792 N N . SER A 1 97 ? 19.281 -58.944 -16.722 1.00 30.92 97 SER A N 1
ATOM 793 C CA . SER A 1 97 ? 19.006 -58.680 -15.289 1.00 30.92 97 SER A CA 1
ATOM 794 C C . SER A 1 97 ? 20.135 -58.387 -14.269 1.00 30.92 97 SER A C 1
ATOM 796 O O . SER A 1 97 ? 21.009 -59.215 -14.042 1.00 30.92 97 SER A O 1
ATOM 798 N N . ASN A 1 98 ? 19.965 -57.301 -13.492 1.00 30.39 98 ASN A N 1
ATOM 799 C CA . ASN A 1 98 ? 20.289 -57.220 -12.050 1.00 30.39 98 ASN A CA 1
ATOM 800 C C . ASN A 1 98 ? 19.528 -56.008 -11.442 1.00 30.39 98 ASN A C 1
ATOM 802 O O . ASN A 1 98 ? 19.739 -54.881 -11.872 1.00 30.39 98 ASN A O 1
ATOM 806 N N . SER A 1 99 ? 18.464 -56.163 -10.645 1.00 32.78 99 SER A N 1
ATOM 807 C CA . SER A 1 99 ? 18.372 -56.617 -9.241 1.00 32.78 99 SER A CA 1
ATOM 808 C C . SER A 1 99 ? 18.453 -55.481 -8.192 1.00 32.78 99 SER A C 1
ATOM 810 O O . SER A 1 99 ? 19.527 -54.989 -7.873 1.00 32.78 99 SER A O 1
ATOM 812 N N . VAL A 1 100 ? 17.273 -55.142 -7.645 1.00 29.77 100 VAL A N 1
ATOM 813 C CA . VAL A 1 100 ? 16.975 -54.778 -6.236 1.00 29.77 100 VAL A CA 1
ATOM 814 C C . VAL A 1 100 ? 17.723 -53.601 -5.571 1.00 29.77 100 VAL A C 1
ATOM 816 O O . VAL A 1 100 ? 18.880 -53.716 -5.188 1.00 29.77 100 VAL A O 1
ATOM 819 N N . SER A 1 101 ? 16.968 -52.560 -5.180 1.00 31.14 101 SER A N 1
ATOM 820 C CA . SER A 1 101 ? 16.710 -52.323 -3.742 1.00 31.14 101 SER A CA 1
ATOM 821 C C . SER A 1 101 ? 15.475 -51.451 -3.477 1.00 31.14 101 SER A C 1
ATOM 823 O O . SER A 1 101 ? 15.208 -50.489 -4.193 1.00 31.14 101 SER A O 1
ATOM 825 N N . SER A 1 102 ? 14.727 -51.805 -2.429 1.00 34.28 102 SER A N 1
ATOM 826 C CA . SER A 1 102 ? 13.529 -51.117 -1.938 1.00 34.28 102 SER A CA 1
ATOM 827 C C . SER A 1 102 ? 13.652 -50.917 -0.427 1.00 34.28 102 SER A C 1
ATOM 829 O O . SER A 1 102 ? 13.792 -51.892 0.308 1.00 34.28 102 SER A O 1
ATOM 831 N N . ALA A 1 103 ? 13.583 -49.666 0.028 1.00 31.12 103 ALA A N 1
ATOM 832 C CA . ALA A 1 103 ? 13.342 -49.278 1.420 1.00 31.12 103 ALA A CA 1
ATOM 833 C C . ALA A 1 103 ? 12.812 -47.829 1.397 1.00 31.12 103 ALA A C 1
ATOM 835 O O . ALA A 1 103 ? 13.512 -46.926 0.954 1.00 31.12 103 ALA A O 1
ATOM 836 N N . ALA A 1 104 ? 11.511 -47.600 1.581 1.00 31.81 104 ALA A N 1
ATOM 837 C CA . ALA A 1 104 ? 10.760 -47.631 2.844 1.00 31.81 104 ALA A CA 1
ATOM 838 C C . ALA A 1 104 ? 10.810 -46.276 3.578 1.00 31.81 104 ALA A C 1
ATOM 840 O O . ALA A 1 104 ? 11.864 -45.685 3.789 1.00 31.81 104 ALA A O 1
ATOM 841 N N . ALA A 1 105 ? 9.623 -45.764 3.905 1.00 36.94 105 ALA A N 1
ATOM 842 C CA . ALA A 1 105 ? 9.398 -44.388 4.332 1.00 36.94 105 ALA A CA 1
ATOM 843 C C . ALA A 1 105 ? 9.645 -44.153 5.830 1.00 36.94 105 ALA A C 1
ATOM 845 O O . ALA A 1 105 ? 9.441 -45.045 6.648 1.00 36.94 105 ALA A O 1
ATOM 846 N N . ILE A 1 106 ? 9.917 -42.893 6.186 1.00 37.16 106 ILE A N 1
ATOM 847 C CA . ILE A 1 106 ? 9.515 -42.324 7.481 1.00 37.16 106 ILE A CA 1
ATOM 848 C C . ILE A 1 106 ? 9.163 -40.843 7.307 1.00 37.16 106 ILE A C 1
ATOM 850 O O . ILE A 1 106 ? 10.027 -39.970 7.266 1.00 37.16 106 ILE A O 1
ATOM 854 N N . THR A 1 107 ? 7.865 -40.556 7.199 1.00 38.31 107 THR A N 1
ATOM 855 C CA . THR A 1 107 ? 7.327 -39.192 7.247 1.00 38.31 107 THR A CA 1
ATOM 856 C C . THR A 1 107 ? 7.237 -38.751 8.705 1.00 38.31 107 THR A C 1
ATOM 858 O O . THR A 1 107 ? 6.293 -39.104 9.407 1.00 38.31 107 THR A O 1
ATOM 861 N N . ALA A 1 108 ? 8.212 -37.970 9.169 1.00 41.19 108 ALA A N 1
ATOM 862 C CA . ALA A 1 108 ? 8.119 -37.300 10.462 1.00 41.19 108 ALA A CA 1
ATOM 863 C C . ALA A 1 108 ? 7.152 -36.107 10.357 1.00 41.19 108 ALA A C 1
ATOM 865 O O . ALA A 1 108 ? 7.439 -35.126 9.669 1.00 41.19 108 ALA A O 1
ATOM 866 N N . ALA A 1 109 ? 5.999 -36.193 11.021 1.00 50.16 109 ALA A N 1
ATOM 867 C CA . ALA A 1 109 ? 5.063 -35.077 11.115 1.00 50.16 109 ALA A CA 1
ATOM 868 C C . ALA A 1 109 ? 5.648 -33.959 12.008 1.00 50.16 109 ALA A C 1
ATOM 870 O O . ALA A 1 109 ? 6.172 -34.263 13.083 1.00 50.16 109 ALA A O 1
ATOM 871 N N . PRO A 1 110 ? 5.573 -32.675 11.605 1.00 49.31 110 PRO A N 1
ATOM 872 C CA . PRO A 1 110 ? 6.045 -31.572 12.435 1.00 49.31 110 PRO A CA 1
ATOM 873 C C . PRO A 1 110 ? 5.130 -31.362 13.658 1.00 49.31 110 PRO A C 1
ATOM 875 O O . PRO A 1 110 ? 3.927 -31.625 13.578 1.00 49.31 110 PRO A O 1
ATOM 878 N N . PRO A 1 111 ? 5.669 -30.874 14.792 1.00 44.62 111 PRO A N 1
ATOM 879 C CA . PRO A 1 111 ? 4.894 -30.680 16.012 1.00 44.62 111 PRO A CA 1
ATOM 880 C C . PRO A 1 111 ? 3.816 -29.604 15.835 1.00 44.62 111 PRO A C 1
ATOM 882 O O . PRO A 1 111 ? 4.073 -28.522 15.303 1.00 44.62 111 PRO A O 1
ATOM 885 N N . VAL A 1 112 ? 2.612 -29.893 16.333 1.00 54.62 112 VAL A N 1
ATOM 886 C CA . VAL A 1 112 ? 1.497 -28.941 16.375 1.00 54.62 112 VAL A CA 1
ATOM 887 C C . VAL A 1 112 ? 1.853 -27.808 17.336 1.00 54.62 112 VAL A C 1
ATOM 889 O O . VAL A 1 112 ? 1.939 -28.010 18.546 1.00 54.62 112 VAL A O 1
ATOM 892 N N . LEU A 1 113 ? 2.066 -26.609 16.793 1.00 56.41 113 LEU A N 1
ATOM 893 C CA . LEU A 1 113 ? 2.217 -25.395 17.592 1.00 56.41 113 LEU A CA 1
ATOM 894 C C . LEU A 1 113 ? 0.882 -25.070 18.287 1.00 56.41 113 LEU A C 1
ATOM 896 O O . LEU A 1 113 ? -0.173 -25.264 17.676 1.00 56.41 113 LEU A O 1
ATOM 900 N N . PRO A 1 114 ? 0.894 -24.563 19.535 1.00 50.00 114 PRO A N 1
ATOM 901 C CA . PRO A 1 114 ? -0.334 -24.179 20.217 1.00 50.00 114 PRO A CA 1
ATOM 902 C C . PRO A 1 114 ? -1.042 -23.087 19.413 1.00 50.00 114 PRO A C 1
ATOM 904 O O . PRO A 1 114 ? -0.457 -22.0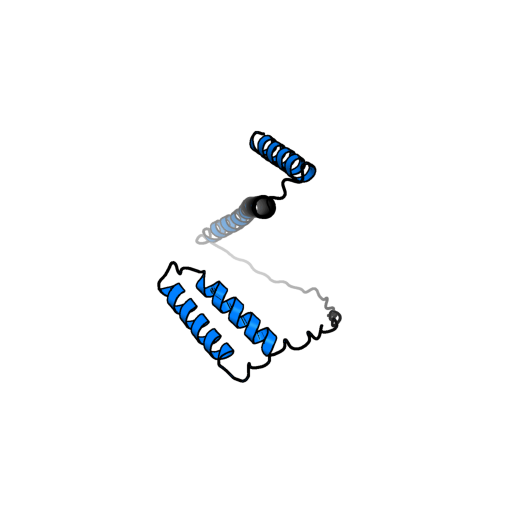44 19.114 1.00 50.00 114 PRO A O 1
ATOM 907 N N . ALA A 1 115 ? -2.304 -23.333 19.061 1.00 54.03 115 ALA A N 1
ATOM 908 C CA . ALA A 1 115 ? -3.134 -22.338 18.407 1.00 54.03 115 ALA A CA 1
ATOM 909 C C . ALA A 1 115 ? -3.260 -21.122 19.332 1.00 54.03 115 ALA A C 1
ATOM 911 O O . ALA A 1 115 ? -3.831 -21.215 20.420 1.00 54.03 115 ALA A O 1
ATOM 912 N N . ILE A 1 116 ? -2.710 -19.986 18.902 1.00 51.56 116 ILE A N 1
ATOM 913 C CA . ILE A 1 116 ? -2.906 -18.708 19.580 1.00 51.56 116 ILE A CA 1
ATOM 914 C C . ILE A 1 116 ? -4.375 -18.348 19.374 1.00 51.56 116 ILE A C 1
ATOM 916 O O . ILE A 1 116 ? -4.762 -17.850 18.316 1.00 51.56 116 ILE A O 1
ATOM 920 N N . VAL A 1 117 ? -5.201 -18.657 20.375 1.00 53.97 117 VAL A N 1
ATOM 921 C CA . VAL A 1 117 ? -6.597 -18.225 20.424 1.00 53.97 117 VAL A CA 1
ATOM 922 C C . VAL A 1 117 ? -6.576 -16.718 20.631 1.00 53.97 117 VAL A C 1
ATOM 924 O O . VAL A 1 117 ? -6.513 -16.224 21.754 1.00 53.97 117 VAL A O 1
ATOM 927 N N . HIS A 1 118 ? -6.564 -15.984 19.521 1.00 56.31 118 HIS A N 1
ATOM 928 C CA . HIS A 1 118 ? -6.839 -14.561 19.542 1.00 56.31 118 HIS A CA 1
ATOM 929 C C . HIS A 1 118 ? -8.260 -14.376 20.067 1.00 56.31 118 HIS A C 1
ATOM 931 O O . HIS A 1 118 ? -9.210 -14.938 19.521 1.00 56.31 118 HIS A O 1
ATOM 937 N N . GLU A 1 119 ? -8.382 -13.616 21.149 1.00 57.69 119 GLU A N 1
ATOM 938 C CA . GLU A 1 119 ? -9.667 -13.271 21.738 1.00 57.69 119 GLU A CA 1
ATOM 939 C C . GLU A 1 119 ? -10.552 -12.629 20.652 1.00 57.69 119 GLU A C 1
ATOM 941 O O . GLU A 1 119 ? -10.065 -11.736 19.945 1.00 57.69 119 GLU A O 1
ATOM 946 N N . PRO A 1 120 ? -11.797 -13.106 20.432 1.00 60.91 120 PRO A N 1
ATOM 947 C CA . PRO A 1 120 ? -12.610 -12.651 19.311 1.00 60.91 120 PRO A CA 1
ATOM 948 C C . PRO A 1 120 ? -12.767 -11.133 19.340 1.00 60.91 120 PRO A C 1
ATOM 950 O O . PRO A 1 120 ? -13.319 -10.585 20.294 1.00 60.91 120 PRO A O 1
ATOM 953 N N . ILE A 1 121 ? -12.269 -10.464 18.292 1.00 60.62 121 ILE A N 1
ATOM 954 C CA . ILE A 1 121 ? -12.268 -8.999 18.176 1.00 60.62 121 ILE A CA 1
ATOM 955 C C . ILE A 1 121 ? -13.690 -8.509 18.444 1.00 60.62 121 ILE A C 1
ATOM 957 O O . ILE A 1 121 ? -14.612 -8.879 17.709 1.00 60.62 121 ILE A O 1
ATOM 961 N N . SER A 1 122 ? -13.882 -7.706 19.494 1.00 67.88 122 SER A N 1
ATOM 962 C CA . SER A 1 122 ? -15.235 -7.382 19.939 1.00 67.88 122 SER A CA 1
ATOM 963 C C . SER A 1 122 ? -15.982 -6.620 18.839 1.00 67.88 122 SER A C 1
ATOM 965 O O . SER A 1 122 ? -15.400 -5.846 18.073 1.00 67.88 122 SER A O 1
ATOM 967 N N . GLY A 1 123 ? -17.295 -6.843 18.715 1.00 67.00 123 GLY A N 1
ATOM 968 C CA . GLY A 1 123 ? -18.076 -6.289 17.598 1.00 67.00 123 GLY A CA 1
ATOM 969 C C . GLY A 1 123 ? -18.050 -4.753 17.519 1.00 67.00 123 GLY A C 1
ATOM 970 O O . GLY A 1 123 ? -18.314 -4.176 16.469 1.00 67.00 123 GLY A O 1
ATOM 971 N N . GLU A 1 124 ? -17.707 -4.078 18.614 1.00 70.69 124 GLU A N 1
ATOM 972 C CA . GLU A 1 124 ? -17.423 -2.641 18.682 1.00 70.69 124 GLU A CA 1
ATOM 973 C C . GLU A 1 124 ? -16.038 -2.278 18.111 1.00 70.69 124 GLU A C 1
ATOM 975 O O . GLU A 1 124 ? -15.969 -1.412 17.238 1.00 70.69 124 GLU A O 1
ATOM 980 N N . GLN A 1 125 ? -14.967 -3.002 18.465 1.00 74.50 125 GLN A N 1
ATOM 981 C CA . GLN A 1 125 ? -13.635 -2.843 17.855 1.00 74.50 125 GLN A CA 1
ATOM 982 C C . GLN A 1 125 ? -13.676 -3.070 16.335 1.00 74.50 125 GLN A C 1
ATOM 984 O O . GLN A 1 125 ? -13.071 -2.315 15.570 1.00 74.50 125 GLN A O 1
ATOM 989 N N . GLN A 1 126 ? -14.446 -4.060 15.869 1.00 78.50 126 GLN A N 1
ATOM 990 C CA . GLN A 1 126 ? -14.655 -4.292 14.436 1.00 78.50 126 GLN A CA 1
ATOM 991 C C . GLN A 1 126 ? -15.352 -3.102 13.749 1.00 78.50 126 GLN A C 1
ATOM 993 O O . GLN A 1 126 ? -14.964 -2.719 12.644 1.00 78.50 126 GLN A O 1
ATOM 998 N N . ARG A 1 127 ? -16.339 -2.459 14.395 1.00 81.56 127 ARG A N 1
ATOM 999 C CA . ARG A 1 127 ? -16.998 -1.245 13.863 1.00 81.56 127 ARG A CA 1
ATOM 1000 C C . ARG A 1 127 ? -16.046 -0.059 13.785 1.00 81.56 127 ARG A C 1
ATOM 1002 O O . ARG A 1 127 ? -16.089 0.673 12.795 1.00 81.56 127 ARG A O 1
ATOM 1009 N N . GLU A 1 128 ? -15.204 0.142 14.796 1.00 84.69 128 GLU A N 1
ATOM 1010 C CA . GLU A 1 128 ? -14.189 1.201 14.782 1.00 84.69 128 GLU A CA 1
ATOM 1011 C C . GLU A 1 128 ? -13.163 0.977 13.669 1.00 84.69 128 GLU A C 1
ATOM 1013 O O . GLU A 1 128 ? -12.884 1.899 12.897 1.00 84.69 128 GLU A O 1
ATOM 1018 N N . LEU A 1 129 ? -12.691 -0.262 13.508 1.00 85.19 129 LEU A N 1
ATOM 1019 C CA . LEU A 1 129 ? -11.804 -0.653 12.417 1.00 85.19 129 LEU A CA 1
ATOM 1020 C C . LEU A 1 129 ? -12.461 -0.422 11.047 1.00 85.19 129 LEU A C 1
ATOM 1022 O O . LEU A 1 129 ? -11.857 0.205 10.178 1.00 85.19 129 LEU A O 1
ATOM 1026 N N . PHE A 1 130 ? -13.715 -0.838 10.852 1.00 85.69 130 PHE A N 1
ATOM 1027 C CA . PHE A 1 130 ? -14.441 -0.592 9.602 1.00 85.69 130 PHE A CA 1
ATOM 1028 C C . PHE A 1 130 ? -14.652 0.902 9.321 1.00 85.69 130 PHE A C 1
ATOM 1030 O O . PHE A 1 130 ? -14.510 1.341 8.177 1.00 85.69 130 PHE A O 1
ATOM 1037 N N . LYS A 1 131 ? -14.928 1.710 10.351 1.00 87.06 131 LYS A N 1
ATOM 1038 C CA . LYS A 1 131 ? -15.025 3.173 10.241 1.00 87.06 131 LYS A CA 1
ATOM 1039 C C . LYS A 1 131 ? -13.683 3.798 9.840 1.00 87.06 131 LYS A C 1
ATOM 1041 O O . LYS A 1 131 ? -13.665 4.691 8.993 1.00 87.06 131 LYS A O 1
ATOM 1046 N N . TRP A 1 132 ? -12.571 3.308 10.390 1.00 89.12 132 TRP A N 1
ATOM 1047 C CA . TRP A 1 132 ? -11.220 3.751 10.038 1.00 89.12 132 TRP A CA 1
ATOM 1048 C C . TRP A 1 132 ? -10.827 3.357 8.604 1.00 89.12 132 TRP A C 1
ATOM 1050 O O . TRP A 1 132 ? -10.390 4.216 7.837 1.00 89.12 132 TRP A O 1
ATOM 1060 N N . ILE A 1 133 ? -11.074 2.106 8.195 1.00 87.69 133 ILE A N 1
ATOM 1061 C CA . ILE A 1 133 ? -10.845 1.630 6.817 1.00 87.69 133 ILE A CA 1
ATOM 1062 C C . ILE A 1 133 ? -11.657 2.466 5.816 1.00 87.69 133 ILE A C 1
ATOM 1064 O O . ILE A 1 133 ? -11.151 2.811 4.746 1.00 87.69 133 ILE A O 1
ATOM 1068 N N . LEU A 1 134 ? -12.898 2.833 6.159 1.00 88.12 134 LEU A N 1
ATOM 1069 C CA . LEU A 1 134 ? -13.759 3.643 5.296 1.00 88.12 134 LEU A CA 1
ATOM 1070 C C . LEU A 1 134 ? -13.184 5.045 5.089 1.00 88.12 134 LEU A C 1
ATOM 1072 O O . LEU A 1 134 ? -13.211 5.557 3.970 1.00 88.12 134 LEU A O 1
ATOM 1076 N N . GLU A 1 135 ? -12.650 5.650 6.148 1.00 86.75 135 GLU A N 1
ATOM 1077 C CA . GLU A 1 135 ? -12.003 6.958 6.087 1.00 86.75 135 GLU A CA 1
ATOM 1078 C C . GLU A 1 135 ? -10.700 6.905 5.272 1.00 86.75 135 GLU A C 1
ATOM 1080 O O . GLU A 1 135 ? -10.467 7.754 4.412 1.00 86.75 135 GLU A O 1
ATOM 1085 N N . GLU A 1 136 ? -9.888 5.860 5.440 1.00 86.94 136 GLU A N 1
ATOM 1086 C CA . GLU A 1 136 ? -8.662 5.673 4.656 1.00 86.94 136 GLU A CA 1
ATOM 1087 C C . GLU A 1 136 ? -8.967 5.466 3.159 1.00 86.94 136 GLU A C 1
ATOM 1089 O O . GLU A 1 136 ? -8.406 6.147 2.296 1.00 86.94 136 GLU A O 1
ATOM 1094 N N . LYS A 1 137 ? -9.969 4.636 2.833 1.00 81.06 137 LYS A N 1
ATOM 1095 C CA . LYS A 1 137 ? -10.467 4.431 1.459 1.00 81.06 137 LYS A CA 1
ATOM 1096 C C . LYS A 1 137 ? -11.148 5.678 0.860 1.00 81.06 137 LYS A C 1
ATOM 1098 O O . LYS A 1 137 ? -11.359 5.720 -0.355 1.00 81.06 137 LYS A O 1
ATOM 1103 N N . ARG A 1 138 ? -11.500 6.703 1.652 1.00 79.88 138 ARG A N 1
ATOM 1104 C CA . ARG A 1 138 ? -11.978 8.014 1.148 1.00 79.88 138 ARG A CA 1
ATOM 1105 C C . ARG A 1 138 ? -10.847 8.978 0.789 1.00 79.88 138 ARG A C 1
ATOM 1107 O O . ARG A 1 138 ? -11.066 9.830 -0.068 1.00 79.88 138 ARG A O 1
ATOM 1114 N N . LYS A 1 139 ? -9.658 8.834 1.382 1.00 81.38 139 LYS A N 1
ATOM 1115 C CA . LYS A 1 139 ? -8.471 9.654 1.058 1.00 81.38 139 LYS A CA 1
ATOM 1116 C C . LYS A 1 139 ? -7.853 9.279 -0.291 1.00 81.38 139 LYS A C 1
ATOM 1118 O O . LYS A 1 139 ? -7.236 10.120 -0.942 1.00 81.38 139 LYS A O 1
ATOM 1123 N N . LEU A 1 140 ? -8.036 8.031 -0.723 1.00 77.81 140 LEU A N 1
ATOM 1124 C CA . LEU A 1 140 ? -7.600 7.553 -2.032 1.00 77.81 140 LEU A CA 1
ATOM 1125 C C . LEU A 1 140 ? -8.448 8.180 -3.150 1.00 77.81 140 LEU A C 1
ATOM 1127 O O . LEU A 1 140 ? -9.650 7.928 -3.255 1.00 77.81 140 LEU A O 1
ATOM 1131 N N . LYS A 1 141 ? -7.804 8.975 -4.012 1.00 75.88 141 LYS A N 1
ATOM 1132 C CA . LYS A 1 141 ? -8.384 9.417 -5.287 1.00 75.88 141 LYS A CA 1
ATOM 1133 C C . LYS A 1 141 ? -8.204 8.290 -6.316 1.00 75.88 141 LYS A C 1
ATOM 1135 O O . LYS A 1 141 ? -7.050 7.959 -6.593 1.00 75.88 141 LYS A O 1
ATOM 1140 N N . PRO A 1 142 ? -9.282 7.701 -6.869 1.00 75.62 142 PRO A N 1
ATOM 1141 C CA . PRO A 1 142 ? -9.157 6.666 -7.894 1.00 75.62 142 PRO A CA 1
ATOM 1142 C C . PRO A 1 142 ? -8.516 7.255 -9.155 1.00 75.62 142 PRO A C 1
ATOM 1144 O O . PRO A 1 142 ? -8.850 8.380 -9.540 1.00 75.62 142 PRO A O 1
ATOM 1147 N N . LYS A 1 143 ? -7.595 6.512 -9.780 1.00 77.25 143 LYS A N 1
ATOM 1148 C CA . LYS A 1 143 ? -6.966 6.927 -11.046 1.00 77.25 143 LYS A CA 1
ATOM 1149 C C . LYS A 1 143 ? -7.759 6.461 -12.261 1.00 77.25 143 LYS A C 1
ATOM 1151 O O . LYS A 1 143 ? -7.739 7.137 -13.284 1.00 77.25 143 LYS A O 1
ATOM 1156 N N . ASP A 1 144 ? -8.456 5.338 -12.124 1.00 83.12 144 ASP A N 1
ATOM 1157 C CA . ASP A 1 144 ? -9.176 4.659 -13.198 1.00 83.12 144 ASP A CA 1
ATOM 1158 C C . ASP A 1 144 ? -10.679 4.515 -12.848 1.00 83.12 144 ASP A C 1
ATOM 1160 O O . ASP A 1 144 ? -11.012 4.272 -11.678 1.00 83.12 144 ASP A O 1
ATOM 1164 N N . PRO A 1 145 ? -11.621 4.662 -13.804 1.00 81.44 145 PRO A N 1
ATOM 1165 C CA . PRO A 1 145 ? -13.030 4.312 -13.590 1.00 81.44 145 PRO A CA 1
ATOM 1166 C C . PRO A 1 145 ? -13.256 2.869 -13.095 1.00 81.44 145 PRO A C 1
ATOM 1168 O O . PRO A 1 145 ? -14.181 2.650 -12.308 1.00 81.44 145 PRO A O 1
ATOM 1171 N N . GLU A 1 146 ? -12.422 1.904 -13.487 1.00 84.50 146 GLU A N 1
ATOM 1172 C CA . GLU A 1 146 ? -12.472 0.509 -13.025 1.00 84.50 146 GLU A CA 1
ATOM 1173 C C . GLU A 1 146 ? -12.139 0.409 -11.521 1.00 84.50 146 GLU A C 1
ATOM 1175 O O . GLU A 1 146 ? -12.898 -0.168 -10.737 1.00 84.50 146 GLU A O 1
ATOM 1180 N N . GLU A 1 147 ? -11.048 1.055 -11.087 1.00 82.19 147 GLU A N 1
ATOM 1181 C CA . GLU A 1 147 ? -10.664 1.155 -9.669 1.00 82.19 147 GLU A CA 1
ATOM 1182 C C . GLU A 1 147 ? -11.733 1.869 -8.839 1.00 82.19 147 GLU A C 1
ATOM 1184 O O . GLU A 1 147 ? -12.002 1.478 -7.698 1.00 82.19 147 GLU A O 1
ATOM 1189 N N . LYS A 1 148 ? -12.361 2.910 -9.405 1.00 85.00 148 LYS A N 1
ATOM 1190 C CA . LYS A 1 148 ? -13.445 3.642 -8.747 1.00 85.00 148 LYS A CA 1
ATOM 1191 C C . LYS A 1 148 ? -14.612 2.713 -8.419 1.00 85.00 148 LYS A C 1
ATOM 1193 O O . LYS A 1 148 ? -15.049 2.719 -7.272 1.00 85.00 148 LYS A O 1
ATOM 1198 N N . ARG A 1 149 ? -15.078 1.900 -9.377 1.00 86.62 149 ARG A N 1
ATOM 1199 C CA . ARG A 1 149 ? -16.193 0.958 -9.155 1.00 86.62 149 ARG A CA 1
ATOM 1200 C C . ARG A 1 149 ? -15.873 -0.031 -8.038 1.00 86.62 149 ARG A C 1
ATOM 1202 O O . ARG A 1 149 ? -16.604 -0.074 -7.057 1.00 86.62 149 ARG A O 1
ATOM 1209 N N . ARG A 1 150 ? -14.719 -0.705 -8.116 1.00 86.19 150 ARG A N 1
ATOM 1210 C CA . ARG A 1 150 ? -14.261 -1.652 -7.080 1.00 86.19 150 ARG A CA 1
ATOM 1211 C C . ARG A 1 150 ? -14.184 -0.993 -5.699 1.00 86.19 150 ARG A C 1
ATOM 1213 O O . ARG A 1 150 ? -14.657 -1.548 -4.714 1.00 86.19 150 ARG A O 1
ATOM 1220 N N . THR A 1 151 ? -13.654 0.229 -5.633 1.00 85.81 151 THR A N 1
ATOM 1221 C CA . THR A 1 151 ? -13.565 0.996 -4.382 1.00 85.81 151 THR A CA 1
ATOM 1222 C C . THR A 1 151 ? -14.944 1.414 -3.854 1.00 85.81 151 THR A C 1
ATOM 1224 O O . THR A 1 151 ? -15.147 1.460 -2.640 1.00 85.81 151 THR A O 1
ATOM 1227 N N . ASP A 1 152 ? -15.894 1.749 -4.728 1.00 86.12 152 ASP A N 1
ATOM 1228 C CA . ASP A 1 152 ? -17.254 2.130 -4.339 1.00 86.12 152 ASP A CA 1
ATOM 1229 C C . ASP A 1 152 ? -18.076 0.909 -3.871 1.00 86.12 152 ASP A C 1
ATOM 1231 O O . ASP A 1 152 ? -18.812 1.030 -2.887 1.00 86.12 152 ASP A O 1
ATOM 1235 N N . ASP A 1 153 ? -17.860 -0.270 -4.465 1.00 89.31 153 ASP A N 1
ATOM 1236 C CA . ASP A 1 153 ? -18.426 -1.554 -4.023 1.00 89.31 153 ASP A CA 1
ATOM 1237 C C . ASP A 1 153 ? -17.865 -1.973 -2.648 1.00 89.31 153 ASP A C 1
ATOM 1239 O O . ASP A 1 153 ? -18.628 -2.243 -1.714 1.00 89.31 153 ASP A O 1
ATOM 1243 N N . GLU A 1 154 ? -16.540 -1.914 -2.457 1.00 86.62 154 GLU A N 1
ATOM 1244 C CA . GLU A 1 154 ? -15.894 -2.107 -1.147 1.00 86.62 154 GLU A CA 1
ATOM 1245 C C . GLU A 1 154 ? -16.457 -1.141 -0.088 1.00 86.62 154 GLU A C 1
ATOM 1247 O O . GLU A 1 154 ? -16.789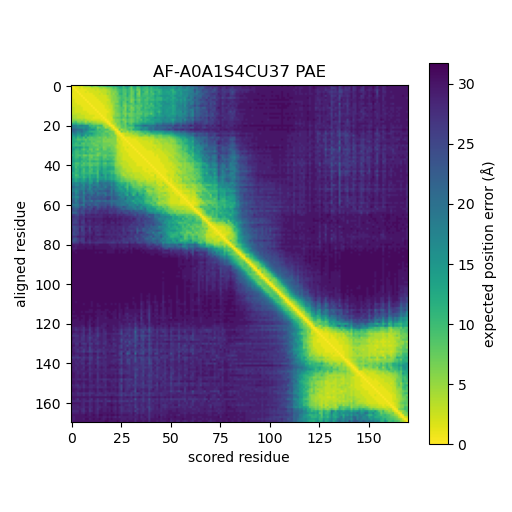 -1.545 1.031 1.00 86.62 154 GLU A O 1
ATOM 1252 N N . LYS A 1 155 ? -16.621 0.144 -0.435 1.00 88.69 155 LYS A N 1
ATOM 1253 C CA . LYS A 1 155 ? -17.233 1.154 0.446 1.00 88.69 155 LYS A CA 1
ATOM 1254 C C . LYS A 1 155 ? -18.704 0.856 0.739 1.00 88.69 155 LYS A C 1
ATOM 1256 O O . LYS A 1 155 ? -19.174 1.227 1.816 1.00 88.69 155 LYS A O 1
ATOM 1261 N N . ALA A 1 156 ? -19.450 0.252 -0.184 1.00 88.56 156 ALA A N 1
ATOM 1262 C CA . ALA A 1 156 ? -20.847 -0.121 0.028 1.00 88.56 156 ALA A CA 1
ATOM 1263 C C . ALA A 1 156 ? -20.965 -1.266 1.043 1.00 88.56 156 ALA A C 1
ATOM 1265 O O . ALA A 1 156 ? -21.709 -1.134 2.018 1.00 88.56 156 ALA A O 1
ATOM 1266 N N . ILE A 1 157 ? -20.158 -2.318 0.878 1.00 88.19 157 ILE A N 1
ATOM 1267 C CA . ILE A 1 157 ? -20.043 -3.447 1.817 1.00 88.19 157 ILE A CA 1
ATOM 1268 C C . ILE A 1 157 ? -19.654 -2.943 3.217 1.00 88.19 157 ILE A C 1
ATOM 1270 O O . ILE A 1 157 ? -20.297 -3.263 4.218 1.00 88.19 157 ILE A O 1
ATOM 1274 N N . LE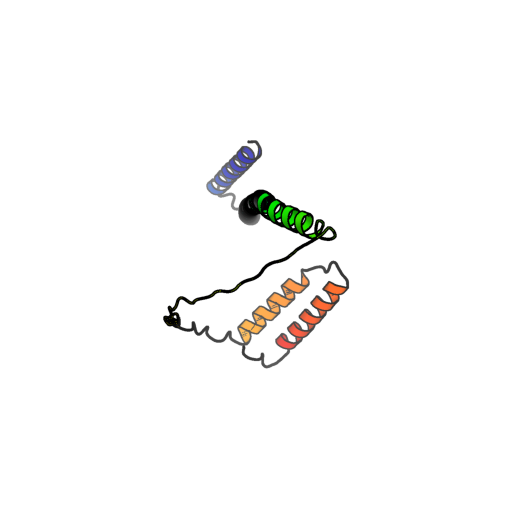U A 1 158 ? -18.658 -2.061 3.295 1.00 86.31 158 LEU A N 1
ATOM 1275 C CA . LEU A 1 158 ? -18.170 -1.512 4.560 1.00 86.31 158 LEU A CA 1
ATOM 1276 C C . LEU A 1 158 ? -19.229 -0.669 5.296 1.00 86.31 158 LEU A C 1
ATOM 1278 O O . LEU A 1 158 ? -19.381 -0.771 6.515 1.00 86.31 158 LEU A O 1
ATOM 1282 N N . LYS A 1 159 ? -20.032 0.113 4.559 1.00 86.12 159 LYS A N 1
ATOM 1283 C CA . LYS A 1 159 ? -21.203 0.821 5.113 1.00 86.12 159 LYS A CA 1
ATOM 1284 C C . LYS A 1 159 ? -22.287 -0.143 5.594 1.00 86.12 159 LYS A C 1
ATOM 1286 O O . LYS A 1 159 ? -22.931 0.152 6.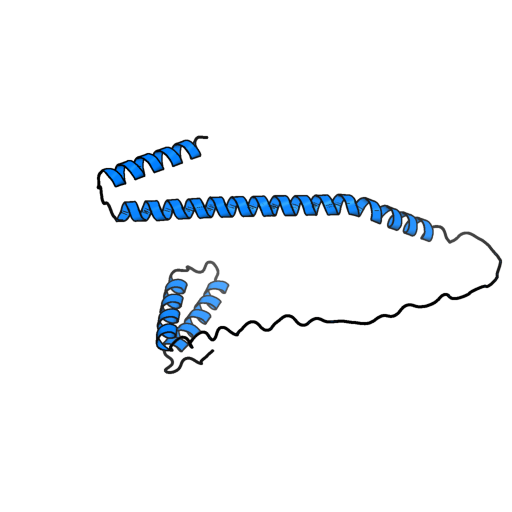601 1.00 86.12 159 LYS A O 1
ATOM 1291 N N . GLN A 1 160 ? -22.505 -1.263 4.900 1.00 85.69 160 GLN A N 1
ATOM 1292 C CA . GLN A 1 160 ? -23.457 -2.284 5.339 1.00 85.69 160 GLN A CA 1
ATOM 1293 C C . GLN A 1 160 ? -23.025 -2.900 6.672 1.00 85.69 160 GLN A C 1
ATOM 1295 O O . GLN A 1 160 ? -23.849 -2.933 7.580 1.00 85.69 160 GLN A O 1
ATOM 1300 N N . PHE A 1 161 ? -21.753 -3.275 6.854 1.00 81.56 161 PHE A N 1
ATOM 1301 C CA . PHE A 1 161 ? -21.268 -3.809 8.138 1.00 81.56 161 PHE A CA 1
ATOM 1302 C C . PHE A 1 161 ? -21.348 -2.800 9.294 1.00 81.56 161 PHE A C 1
ATOM 1304 O O . PHE A 1 161 ? -21.725 -3.168 10.404 1.00 81.56 161 PHE A O 1
ATOM 1311 N N . ILE A 1 162 ? -21.07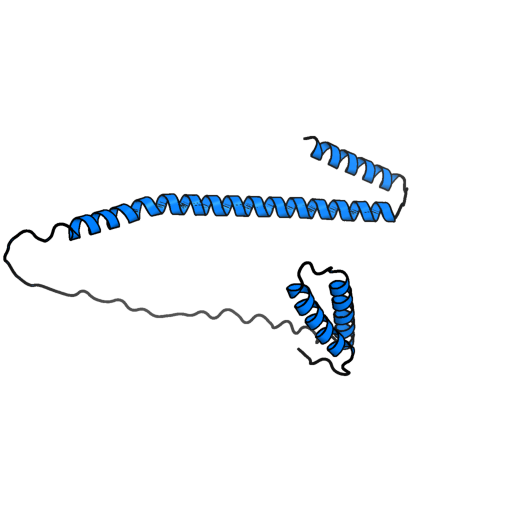9 -1.513 9.043 1.00 81.06 162 ILE A N 1
ATOM 1312 C CA . ILE A 1 162 ? -21.247 -0.458 10.059 1.00 81.06 162 ILE A CA 1
ATOM 1313 C C . ILE A 1 162 ? -22.733 -0.272 10.431 1.00 81.06 162 ILE A C 1
ATOM 1315 O O . ILE A 1 162 ? -23.044 -0.034 11.600 1.00 81.06 162 ILE A O 1
ATOM 1319 N N . ARG A 1 163 ? -23.654 -0.391 9.462 1.00 80.94 163 ARG A N 1
ATOM 1320 C CA . ARG A 1 163 ? -25.110 -0.241 9.664 1.00 80.94 163 ARG A CA 1
ATOM 1321 C C . ARG A 1 163 ? -25.781 -1.498 10.233 1.00 80.94 163 ARG A C 1
ATOM 1323 O O . ARG A 1 163 ? -26.801 -1.379 10.910 1.00 80.94 163 ARG A O 1
ATOM 1330 N N . ALA A 1 164 ? -25.250 -2.684 9.950 1.00 79.88 164 ALA A N 1
ATOM 1331 C CA . ALA A 1 164 ? -25.765 -3.954 10.446 1.00 79.88 164 ALA A CA 1
ATOM 1332 C C . ALA A 1 164 ? -25.672 -4.015 11.978 1.00 79.88 164 ALA A C 1
ATOM 1334 O O . ALA A 1 164 ? -24.755 -3.458 12.587 1.00 79.88 164 ALA A O 1
ATOM 1335 N N . LYS A 1 165 ? -26.635 -4.680 12.627 1.00 63.84 165 LYS A N 1
ATOM 1336 C CA . LYS A 1 165 ? -26.691 -4.766 14.098 1.00 63.84 165 LYS A CA 1
ATOM 1337 C C . LYS A 1 165 ? -25.796 -5.881 14.655 1.00 63.84 165 LYS A C 1
ATOM 1339 O O . LYS A 1 165 ? -25.241 -5.721 15.736 1.00 63.84 165 LYS A O 1
ATOM 1344 N N . SER A 1 166 ? -25.568 -6.928 13.869 1.00 58.75 166 SER A N 1
ATOM 1345 C CA . SER A 1 166 ? -24.529 -7.942 14.056 1.00 58.75 166 SER A CA 1
ATOM 1346 C C . SER A 1 166 ? -23.493 -7.839 12.933 1.00 58.75 166 SER A C 1
ATOM 1348 O O . SER A 1 166 ? -23.838 -7.562 11.784 1.00 58.75 166 SER A O 1
ATOM 1350 N N . ILE A 1 167 ? -22.227 -8.063 13.272 1.00 66.50 167 ILE A N 1
ATOM 1351 C CA . ILE A 1 167 ? -21.171 -8.389 12.308 1.00 66.50 167 ILE A CA 1
ATOM 1352 C C . ILE A 1 167 ? -21.003 -9.913 12.400 1.00 66.50 167 ILE A C 1
ATOM 1354 O O . ILE A 1 167 ? -21.016 -10.427 13.522 1.00 66.50 167 ILE A O 1
ATOM 1358 N N . PRO A 1 168 ? -20.922 -10.657 11.282 1.00 63.69 168 PRO A N 1
ATOM 1359 C CA . PRO A 1 168 ? -20.640 -12.086 11.346 1.00 6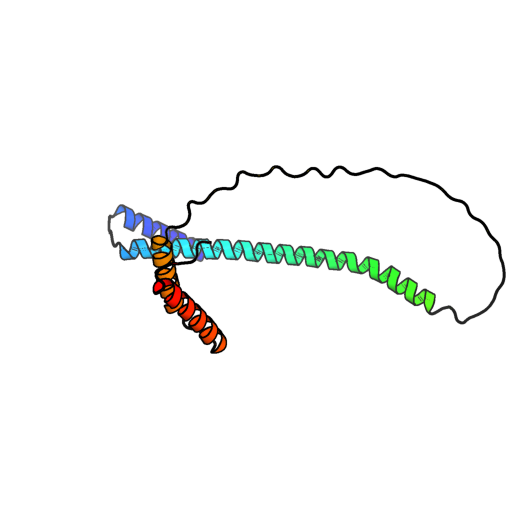3.69 168 PRO A CA 1
ATOM 1360 C C . PRO A 1 168 ? -19.271 -12.308 12.000 1.00 63.69 168 PRO A C 1
ATOM 1362 O O . PRO A 1 168 ? -18.279 -11.712 11.581 1.00 63.69 168 PRO A O 1
ATOM 1365 N N . SER A 1 169 ? -19.231 -13.144 13.038 1.00 55.28 169 SER A N 1
ATOM 1366 C CA . SER A 1 169 ? -17.983 -13.582 13.666 1.00 55.28 169 SER A CA 1
ATOM 1367 C C . SER A 1 169 ? -17.139 -14.357 12.655 1.00 55.28 169 SER A C 1
ATOM 1369 O O . SER A 1 169 ? -17.672 -15.225 11.960 1.00 55.28 169 SER A O 1
ATOM 1371 N N . LEU A 1 170 ? -15.848 -14.030 12.599 1.00 56.31 170 LEU A N 1
ATOM 1372 C CA . LEU A 1 170 ? -14.822 -14.713 11.807 1.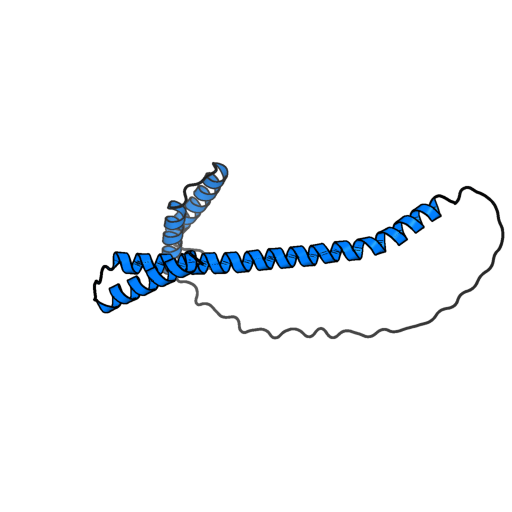00 56.31 170 LEU A CA 1
ATOM 1373 C C . LEU A 1 170 ? -14.076 -15.728 12.678 1.00 56.31 170 LEU A C 1
ATOM 1375 O O . LEU A 1 170 ? -13.877 -15.399 13.870 1.00 56.31 170 LEU A O 1
#

Sequence (170 aa):
MLLLMLLHLLHQLFLLMFHHQLHVPNLFRMFQKLRFLVEIILTASMLLLTKEKKLQLEAALWRTTTVRENQVTAYLVLRTKRKDVGTDAGEVSDSPSNSVSSAAAITAAPPVLPAIVHEPISGEQQRELFKWILEEKRKLKPKDPEEKRRTDDEKAILKQFIRAKSIPSL

Secondary structure (DSSP, 8-state):
-HHHHHHHHHHHHHHHHHHTT---HHHHHHHHHHHHHHHHHHHHHHHHHHHHHHHHHHHHHHHHHHHHHHHHHHHHHHHHTT-SS-----------------------PPP------PPPPPHHHHHHHHHHHHHHHHHPPPSSHHHHHHHHHHHHHHHHHHHSSSPPP-

Radius of gyration: 34.24 Å; Cα contacts (8 Å, |Δi|>4): 26; chains: 1; bounding box: 56×87×72 Å

pLDDT: mean 70.83, std 18.91, range [27.44, 93.81]

Mean predicted aligned error: 22.41 Å